Protein AF-A0A7Y5AQF1-F1 (afdb_monomer_lite)

Structure (mmCIF, N/CA/C/O backbone):
data_AF-A0A7Y5AQF1-F1
#
_entry.id   AF-A0A7Y5AQF1-F1
#
loop_
_atom_site.group_PDB
_atom_site.id
_atom_site.type_symbol
_atom_site.label_atom_id
_atom_site.label_alt_id
_atom_site.label_comp_id
_atom_site.label_asym_id
_atom_site.label_entity_id
_atom_site.label_seq_id
_atom_site.pdbx_PDB_ins_code
_atom_site.Cartn_x
_atom_site.Cartn_y
_atom_site.Cartn_z
_atom_site.occupancy
_atom_site.B_iso_or_equiv
_atom_site.auth_seq_id
_atom_site.auth_comp_id
_atom_site.auth_asym_id
_atom_site.auth_atom_id
_atom_site.pdbx_PDB_model_num
ATOM 1 N N . MET A 1 1 ? 26.682 14.629 -55.839 1.00 58.62 1 MET A N 1
ATOM 2 C CA . MET A 1 1 ? 27.594 14.253 -54.728 1.00 58.62 1 MET A CA 1
ATOM 3 C C . MET A 1 1 ? 27.001 14.498 -53.330 1.00 58.62 1 MET A C 1
ATOM 5 O O . MET A 1 1 ? 27.546 13.993 -52.358 1.00 58.62 1 MET A O 1
ATOM 9 N N . THR A 1 2 ? 25.890 15.234 -53.204 1.00 74.75 2 THR A N 1
ATOM 10 C CA . THR A 1 2 ? 25.214 15.544 -51.927 1.00 74.75 2 THR A CA 1
ATOM 11 C C . THR A 1 2 ? 24.285 14.426 -51.439 1.00 74.75 2 THR A C 1
ATOM 13 O O . THR A 1 2 ? 24.293 14.115 -50.255 1.00 74.75 2 THR A O 1
ATOM 16 N N . ALA A 1 3 ? 23.567 13.753 -52.345 1.00 79.81 3 ALA A N 1
ATOM 17 C CA . ALA A 1 3 ? 22.618 12.687 -52.000 1.00 79.81 3 ALA A CA 1
ATOM 18 C C . ALA A 1 3 ? 23.262 11.473 -51.299 1.00 79.81 3 ALA A C 1
ATOM 20 O O . ALA A 1 3 ? 22.724 10.974 -50.321 1.00 79.81 3 ALA A O 1
ATOM 21 N N . ILE A 1 4 ? 24.447 11.041 -51.746 1.00 84.69 4 ILE A N 1
ATOM 22 C CA . ILE A 1 4 ? 25.166 9.898 -51.150 1.00 84.69 4 ILE A CA 1
ATOM 23 C C . ILE A 1 4 ? 25.632 10.222 -49.723 1.00 84.69 4 ILE A C 1
ATOM 25 O O . ILE A 1 4 ? 25.552 9.378 -48.835 1.00 84.69 4 ILE A O 1
ATOM 29 N N . LYS A 1 5 ? 26.082 11.462 -49.484 1.00 84.81 5 LYS A N 1
ATOM 30 C CA . LYS A 1 5 ? 26.469 11.922 -48.142 1.00 84.81 5 LYS A CA 1
ATOM 31 C C . LYS A 1 5 ? 25.267 11.983 -47.200 1.00 84.81 5 LYS A C 1
ATOM 33 O O . LYS A 1 5 ? 25.406 11.623 -46.037 1.00 84.81 5 LYS A O 1
ATOM 38 N N . GLN A 1 6 ? 24.111 12.417 -47.702 1.00 89.69 6 GLN A N 1
ATOM 39 C CA . GLN A 1 6 ? 22.880 12.472 -46.917 1.00 89.69 6 GLN A CA 1
ATOM 40 C C . GLN A 1 6 ? 22.376 11.067 -46.571 1.00 89.69 6 GLN A C 1
ATOM 42 O O . GLN A 1 6 ? 22.189 10.770 -45.401 1.00 89.69 6 GLN A O 1
ATOM 47 N N . TRP A 1 7 ? 22.295 10.173 -47.558 1.00 90.62 7 TRP A N 1
ATOM 48 C CA . TRP A 1 7 ? 21.908 8.776 -47.348 1.00 90.62 7 TRP A CA 1
ATOM 49 C C . TRP A 1 7 ? 22.795 8.064 -46.316 1.00 90.62 7 TRP A C 1
ATOM 51 O O . TRP A 1 7 ? 22.288 7.361 -45.447 1.00 90.62 7 TRP A O 1
ATOM 61 N N . PHE A 1 8 ? 24.114 8.287 -46.360 1.00 92.25 8 PHE A N 1
ATOM 62 C CA . PHE A 1 8 ? 25.031 7.712 -45.375 1.00 92.25 8 PHE A CA 1
ATOM 63 C C . PHE A 1 8 ? 24.813 8.286 -43.970 1.00 92.25 8 PHE A C 1
ATOM 65 O O . PHE A 1 8 ? 24.862 7.553 -42.986 1.00 92.25 8 PHE A O 1
ATOM 72 N N . LYS A 1 9 ? 24.548 9.593 -43.871 1.00 91.81 9 LYS A N 1
ATOM 73 C CA . LYS A 1 9 ? 24.238 10.253 -42.600 1.00 91.81 9 LYS A CA 1
ATOM 74 C C . LYS A 1 9 ? 22.938 9.717 -41.995 1.00 91.81 9 LYS A C 1
ATOM 76 O O . LYS A 1 9 ? 22.899 9.470 -40.797 1.00 91.81 9 LYS A O 1
ATOM 81 N N . ASP A 1 10 ? 21.920 9.495 -42.818 1.00 92.62 10 ASP A N 1
ATOM 82 C CA . ASP A 1 10 ? 20.622 8.984 -42.373 1.00 92.62 10 ASP A CA 1
ATOM 83 C C . ASP A 1 10 ? 20.730 7.523 -41.906 1.00 92.62 10 ASP A C 1
ATOM 85 O O . ASP A 1 10 ? 20.222 7.178 -40.841 1.00 92.62 10 ASP A O 1
ATOM 89 N N . LEU A 1 11 ? 21.478 6.684 -42.633 1.00 93.06 11 LEU A N 1
ATOM 90 C CA . LEU A 1 11 ? 21.794 5.316 -42.201 1.00 93.06 11 LEU A CA 1
ATOM 91 C C . LEU A 1 11 ? 22.566 5.283 -40.881 1.00 93.06 11 LEU A C 1
ATOM 93 O O . LEU A 1 11 ? 22.260 4.479 -40.002 1.00 93.06 11 LEU A O 1
ATOM 97 N N . TRP A 1 12 ? 23.570 6.150 -40.740 1.00 94.56 12 TRP A N 1
ATOM 98 C CA . TRP A 1 12 ? 24.368 6.232 -39.522 1.00 94.56 12 TRP A CA 1
ATOM 99 C C . TRP A 1 12 ? 23.535 6.699 -38.327 1.00 94.56 12 TRP A C 1
ATOM 101 O O . TRP A 1 12 ? 23.634 6.119 -37.250 1.00 94.56 12 TRP A O 1
ATOM 111 N N . ASN A 1 13 ? 22.674 7.698 -38.520 1.00 94.56 13 ASN A N 1
ATOM 112 C CA . ASN A 1 13 ? 21.766 8.172 -37.480 1.00 94.56 13 ASN A CA 1
ATOM 113 C C . ASN A 1 13 ? 20.784 7.077 -37.050 1.00 94.56 13 ASN A C 1
ATOM 115 O O . ASN A 1 13 ? 20.663 6.839 -35.855 1.00 94.56 13 ASN A O 1
ATOM 119 N N . GLY A 1 14 ? 20.173 6.353 -37.995 1.00 92.44 14 GLY A N 1
ATOM 120 C CA . GLY A 1 14 ? 19.278 5.238 -37.668 1.00 92.44 14 GLY A CA 1
ATOM 121 C C . GLY A 1 14 ? 19.980 4.113 -36.898 1.00 92.44 14 GLY A C 1
ATOM 122 O O . GLY A 1 14 ? 19.407 3.528 -35.984 1.00 92.44 14 GLY A O 1
ATOM 123 N N . PHE A 1 15 ? 21.252 3.843 -37.205 1.00 94.44 15 PHE A N 1
ATOM 124 C CA . PHE A 1 15 ? 22.055 2.885 -36.442 1.00 94.44 15 PHE A CA 1
ATOM 125 C C . PHE A 1 15 ? 22.349 3.365 -35.011 1.00 94.44 15 PHE A C 1
ATOM 127 O O . PHE A 1 15 ? 22.264 2.581 -34.065 1.00 94.44 15 PHE A O 1
ATOM 134 N N . VAL A 1 16 ? 22.676 4.649 -34.838 1.00 94.62 16 VAL A N 1
ATOM 135 C CA . VAL A 1 16 ? 22.904 5.248 -33.514 1.00 94.62 16 VAL A CA 1
ATOM 136 C C . VAL A 1 16 ? 21.615 5.273 -32.693 1.00 94.62 16 VAL A C 1
ATOM 138 O O . VAL A 1 16 ? 21.651 4.919 -31.518 1.00 94.62 16 VAL A O 1
ATOM 141 N N . GLU A 1 17 ? 20.484 5.640 -33.295 1.00 96.12 17 GLU A N 1
ATOM 142 C CA . GLU A 1 17 ? 19.168 5.624 -32.643 1.00 96.12 17 GLU A CA 1
ATOM 143 C C . GLU A 1 17 ? 18.809 4.218 -32.162 1.00 96.12 17 GLU A C 1
ATOM 145 O O . GLU A 1 17 ? 18.503 4.041 -30.984 1.00 96.12 17 GLU A O 1
ATOM 150 N N . TRP A 1 18 ? 18.974 3.204 -33.015 1.00 94.50 18 TRP A N 1
ATOM 151 C CA . TRP A 1 18 ? 18.759 1.810 -32.630 1.00 94.50 18 TRP A CA 1
ATOM 152 C C . TRP A 1 18 ? 19.645 1.382 -31.447 1.00 94.50 18 TRP A C 1
ATOM 154 O O . TRP A 1 18 ? 19.164 0.745 -30.510 1.00 94.50 18 TRP A O 1
ATOM 164 N N . LEU A 1 19 ? 20.928 1.766 -31.432 1.00 95.19 19 LEU A N 1
ATOM 165 C CA . LEU A 1 19 ? 21.815 1.476 -30.298 1.00 95.19 19 LEU A CA 1
ATOM 166 C C . LEU A 1 19 ? 21.351 2.156 -29.003 1.00 95.19 19 LEU A C 1
ATOM 168 O O . LEU A 1 19 ? 21.409 1.545 -27.935 1.00 95.19 19 LEU A O 1
ATOM 172 N N . VAL A 1 20 ? 20.892 3.406 -29.083 1.00 95.38 20 VAL A N 1
ATOM 173 C CA . VAL A 1 20 ? 20.368 4.142 -27.925 1.00 95.38 20 VAL A CA 1
ATOM 174 C C . VAL A 1 20 ? 19.101 3.474 -27.391 1.00 95.38 20 VAL A C 1
ATOM 176 O O . VAL A 1 20 ? 18.986 3.276 -26.181 1.00 95.38 20 VAL A O 1
ATOM 179 N N . GLU A 1 21 ? 18.185 3.066 -28.267 1.00 96.00 21 GLU A N 1
ATOM 180 C CA . GLU A 1 21 ? 16.962 2.355 -27.881 1.00 96.00 21 GLU A CA 1
ATOM 181 C C . GLU A 1 21 ? 17.261 1.028 -27.178 1.00 96.00 21 GLU A C 1
ATOM 183 O O . GLU A 1 21 ? 16.654 0.731 -26.149 1.00 96.00 21 GLU A O 1
ATOM 188 N N . VAL A 1 22 ? 18.245 0.261 -27.660 1.00 94.69 22 VAL A N 1
ATOM 189 C CA . VAL A 1 22 ? 18.680 -0.986 -27.009 1.00 94.69 22 VAL A CA 1
ATOM 190 C C . VAL A 1 22 ? 19.205 -0.721 -25.595 1.00 94.69 22 VAL A C 1
ATOM 192 O O . VAL A 1 22 ? 18.863 -1.450 -24.663 1.00 94.69 22 VAL A O 1
ATOM 195 N N . VAL A 1 23 ? 19.999 0.336 -25.400 1.00 94.19 23 VAL A N 1
ATOM 196 C CA . VAL A 1 23 ? 20.507 0.707 -24.068 1.00 94.19 23 VAL A CA 1
ATOM 197 C C . VAL A 1 23 ? 19.368 1.129 -23.140 1.00 94.19 23 VAL A C 1
ATOM 199 O O . VAL A 1 23 ? 19.328 0.692 -21.989 1.00 94.19 23 VAL A O 1
ATOM 202 N N . ILE A 1 24 ? 18.419 1.933 -23.627 1.00 95.69 24 ILE A N 1
ATOM 203 C CA . ILE A 1 24 ? 17.240 2.339 -22.851 1.00 95.69 24 ILE A CA 1
ATOM 204 C C . ILE A 1 24 ? 16.421 1.112 -22.447 1.00 95.69 24 ILE A C 1
ATOM 206 O O . ILE A 1 24 ? 16.022 1.009 -21.290 1.00 95.69 24 ILE A O 1
ATOM 210 N N . LEU A 1 25 ? 16.213 0.160 -23.358 1.00 94.31 25 LEU A N 1
ATOM 211 C CA . LEU A 1 25 ? 15.465 -1.065 -23.082 1.00 94.31 25 LEU A CA 1
ATOM 212 C C . LEU A 1 25 ? 16.121 -1.876 -21.959 1.00 94.31 25 LEU A C 1
ATOM 214 O O . LEU A 1 25 ? 15.431 -2.302 -21.037 1.00 94.31 25 LEU A O 1
ATOM 218 N N . ILE A 1 26 ? 17.449 -2.024 -21.977 1.00 93.31 26 ILE A N 1
ATOM 219 C CA . ILE A 1 26 ? 18.195 -2.723 -20.918 1.00 93.31 26 ILE A CA 1
ATOM 220 C C . ILE A 1 26 ? 18.048 -2.011 -19.567 1.00 93.31 26 ILE A C 1
ATOM 222 O O . ILE A 1 26 ? 17.828 -2.664 -18.546 1.00 93.31 26 ILE A O 1
ATOM 226 N N . LEU A 1 27 ? 18.153 -0.679 -19.541 1.00 92.94 27 LEU A N 1
ATOM 227 C CA . LEU A 1 27 ? 18.001 0.096 -18.307 1.00 92.94 27 LEU A CA 1
ATOM 228 C C . LEU A 1 27 ? 16.574 0.022 -17.751 1.00 92.94 27 LEU A C 1
ATOM 230 O O . LEU A 1 27 ? 16.396 -0.138 -16.543 1.00 92.94 27 LEU A O 1
ATOM 234 N N . THR A 1 28 ? 15.566 0.095 -18.620 1.00 94.00 28 THR A N 1
ATOM 235 C CA . THR A 1 28 ? 14.157 -0.067 -18.240 1.00 94.00 28 THR A CA 1
ATOM 236 C C . THR A 1 28 ? 13.902 -1.467 -17.698 1.00 94.00 28 THR A C 1
ATOM 238 O O . THR A 1 28 ? 13.346 -1.601 -16.616 1.00 94.00 28 THR A O 1
ATOM 241 N N . PHE A 1 29 ? 14.403 -2.505 -18.369 1.00 93.62 29 PHE A N 1
ATOM 242 C CA . PHE A 1 29 ? 14.277 -3.884 -17.906 1.00 93.62 29 PHE A CA 1
ATOM 243 C C . PHE A 1 29 ? 14.899 -4.096 -16.519 1.00 93.62 29 PHE A C 1
ATOM 245 O O . PHE A 1 29 ? 14.307 -4.753 -15.665 1.00 93.62 29 PHE A O 1
ATOM 252 N N . LEU A 1 30 ? 16.067 -3.501 -16.256 1.00 93.19 30 LEU A N 1
ATOM 253 C CA . LEU A 1 30 ? 16.694 -3.571 -14.936 1.00 93.19 30 LEU A CA 1
ATOM 254 C C . LEU A 1 30 ? 15.836 -2.889 -13.859 1.00 93.19 30 LEU A C 1
ATOM 256 O O . LEU A 1 30 ? 15.692 -3.425 -12.760 1.00 93.19 30 LEU A O 1
ATOM 260 N N . LYS A 1 31 ? 15.255 -1.725 -14.170 1.00 93.44 31 LYS A N 1
ATOM 261 C CA . LYS A 1 31 ? 14.328 -1.027 -13.270 1.00 93.44 31 LYS A CA 1
ATOM 262 C C . LYS A 1 31 ? 13.087 -1.876 -12.989 1.00 93.44 31 LYS A C 1
ATOM 264 O O . LYS A 1 31 ? 12.691 -1.987 -11.830 1.00 93.44 31 LYS A O 1
ATOM 269 N N . ASP A 1 32 ? 12.514 -2.481 -14.022 1.00 94.00 32 ASP A N 1
ATOM 270 C CA . ASP A 1 32 ? 11.310 -3.299 -13.908 1.00 94.00 32 ASP A CA 1
ATOM 271 C C . ASP A 1 32 ? 11.570 -4.545 -13.053 1.00 94.00 32 ASP A C 1
ATOM 273 O O . ASP A 1 32 ? 10.783 -4.826 -12.157 1.00 94.00 32 ASP A O 1
ATOM 277 N N . ILE A 1 33 ? 12.717 -5.221 -13.211 1.00 94.06 33 ILE A N 1
ATOM 278 C CA . ILE A 1 33 ? 13.099 -6.353 -12.345 1.00 94.06 33 ILE A CA 1
ATOM 279 C C . ILE A 1 33 ? 13.115 -5.950 -10.869 1.00 94.06 33 ILE A C 1
ATOM 281 O O . ILE A 1 33 ? 12.594 -6.677 -10.024 1.00 94.06 33 ILE A O 1
ATOM 285 N N . VAL A 1 34 ? 13.737 -4.814 -10.543 1.00 91.94 34 VAL A N 1
ATOM 286 C CA . VAL A 1 34 ? 13.831 -4.348 -9.152 1.00 91.94 34 VAL A CA 1
ATOM 287 C C . VAL A 1 34 ? 12.443 -4.038 -8.596 1.00 91.94 34 VAL A C 1
ATOM 289 O O . VAL A 1 34 ? 12.151 -4.387 -7.453 1.00 91.94 34 VAL A O 1
ATOM 292 N N . LEU A 1 35 ? 11.586 -3.417 -9.405 1.00 94.69 35 LEU A N 1
ATOM 293 C CA . LEU A 1 35 ? 10.218 -3.090 -9.023 1.00 94.69 35 LEU A CA 1
ATOM 294 C C . LEU A 1 35 ? 9.387 -4.359 -8.792 1.00 94.69 35 LEU A C 1
ATOM 296 O O . LEU A 1 35 ? 8.814 -4.510 -7.718 1.00 94.69 35 LEU A O 1
ATOM 300 N N . THR A 1 36 ? 9.408 -5.312 -9.725 1.00 92.81 36 THR A N 1
ATOM 301 C CA . THR A 1 36 ? 8.696 -6.592 -9.592 1.00 92.81 36 THR A CA 1
ATOM 302 C C . THR A 1 36 ? 9.190 -7.404 -8.394 1.00 92.81 36 THR A C 1
ATOM 304 O O . THR A 1 36 ? 8.393 -8.032 -7.701 1.00 92.81 36 THR A O 1
ATOM 307 N N . LEU A 1 37 ? 10.494 -7.387 -8.101 1.00 92.56 37 LEU A N 1
ATOM 308 C CA . LEU A 1 37 ? 11.038 -8.059 -6.918 1.00 92.56 37 LEU A CA 1
ATOM 309 C C . LEU A 1 37 ? 10.496 -7.443 -5.620 1.00 92.56 37 LEU A C 1
ATOM 311 O O . LEU A 1 37 ? 10.204 -8.163 -4.665 1.00 92.56 37 LEU A O 1
ATOM 315 N N . PHE A 1 38 ? 10.371 -6.116 -5.580 1.00 91.19 38 PHE A N 1
ATOM 316 C CA . PHE A 1 38 ? 9.838 -5.407 -4.423 1.00 91.19 38 PHE A CA 1
ATOM 317 C C . PHE A 1 38 ? 8.337 -5.655 -4.242 1.00 91.19 38 PHE A C 1
ATOM 319 O O . PHE A 1 38 ? 7.900 -5.904 -3.120 1.00 91.19 38 PHE A O 1
ATOM 326 N N . GLU A 1 39 ? 7.569 -5.656 -5.333 1.00 93.38 39 GLU A N 1
ATOM 327 C CA . GLU A 1 39 ? 6.151 -6.035 -5.326 1.00 93.38 39 GLU A CA 1
ATOM 328 C C . GLU A 1 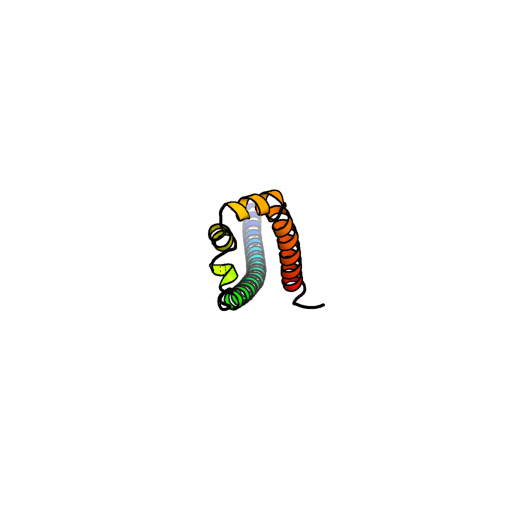39 ? 5.963 -7.454 -4.783 1.00 93.38 39 GLU A C 1
ATOM 330 O O . GLU A 1 39 ? 5.229 -7.646 -3.820 1.00 93.38 39 GLU A O 1
ATOM 335 N N . LEU A 1 40 ? 6.721 -8.428 -5.295 1.00 92.19 40 LEU A N 1
ATOM 336 C CA . LEU A 1 40 ? 6.641 -9.819 -4.844 1.00 92.19 40 LEU A CA 1
ATOM 337 C C . LEU A 1 40 ? 6.974 -9.982 -3.351 1.00 92.19 40 LEU A C 1
ATOM 339 O O . LEU A 1 40 ? 6.366 -10.799 -2.658 1.00 92.19 40 LEU A O 1
ATOM 343 N N . LEU A 1 41 ? 7.932 -9.206 -2.836 1.00 90.88 41 LEU A N 1
ATOM 344 C CA . LEU A 1 41 ? 8.245 -9.190 -1.407 1.00 90.88 41 LEU A CA 1
ATOM 345 C C . LEU A 1 41 ? 7.051 -8.671 -0.598 1.00 90.88 41 LEU A C 1
ATOM 347 O O . LEU A 1 41 ? 6.653 -9.313 0.376 1.00 90.88 41 LEU A O 1
ATOM 351 N N . LEU A 1 42 ? 6.484 -7.527 -0.988 1.00 88.88 42 LEU A N 1
ATOM 352 C CA . LEU A 1 42 ? 5.346 -6.928 -0.292 1.00 88.88 42 LEU A CA 1
ATOM 353 C C . LEU A 1 42 ? 4.109 -7.826 -0.332 1.00 88.88 42 LEU A C 1
ATOM 355 O O . LEU A 1 42 ? 3.467 -8.000 0.702 1.00 88.88 42 LEU A O 1
ATOM 359 N N . ASP A 1 43 ? 3.831 -8.450 -1.473 1.00 91.38 43 ASP A N 1
ATOM 360 C CA . ASP A 1 43 ? 2.741 -9.413 -1.625 1.00 91.38 43 ASP A CA 1
ATOM 361 C C . ASP A 1 43 ? 2.955 -10.636 -0.728 1.00 91.38 43 ASP A C 1
ATOM 363 O O . ASP A 1 43 ? 2.030 -11.088 -0.055 1.00 91.38 43 ASP A O 1
ATOM 367 N N . GLY A 1 44 ? 4.191 -11.137 -0.632 1.00 85.06 44 GLY A N 1
ATOM 368 C CA . GLY A 1 44 ? 4.540 -12.213 0.295 1.00 85.06 44 GLY A CA 1
ATOM 369 C C . GLY A 1 44 ? 4.302 -11.830 1.758 1.00 85.06 44 GLY A C 1
ATOM 370 O O . GLY A 1 44 ? 3.777 -12.626 2.536 1.00 85.06 44 GLY A O 1
ATOM 371 N N . VAL A 1 45 ? 4.637 -10.598 2.143 1.00 82.44 45 VAL A N 1
ATOM 372 C CA . VAL A 1 45 ? 4.365 -10.076 3.490 1.00 82.44 45 VAL A CA 1
ATOM 373 C C . VAL A 1 45 ? 2.860 -9.929 3.732 1.00 82.44 45 VAL A C 1
ATOM 375 O O . VAL A 1 45 ? 2.383 -10.325 4.795 1.00 82.44 45 VAL A O 1
ATOM 378 N N . ALA A 1 46 ? 2.103 -9.411 2.763 1.00 81.44 46 ALA A N 1
ATOM 379 C CA . ALA A 1 46 ? 0.649 -9.291 2.851 1.00 81.44 46 ALA A CA 1
ATOM 380 C C . ALA A 1 46 ? -0.017 -10.664 3.020 1.00 81.44 46 ALA A C 1
ATOM 382 O O . ALA A 1 46 ? -0.808 -10.850 3.943 1.00 81.44 46 ALA A O 1
ATOM 383 N N . TYR A 1 47 ? 0.396 -11.653 2.225 1.00 85.12 47 TYR A N 1
ATOM 384 C CA . TYR A 1 47 ? -0.081 -13.030 2.328 1.00 85.12 47 TYR A CA 1
ATOM 385 C C . TYR A 1 47 ? 0.165 -13.629 3.721 1.00 85.12 47 TYR A C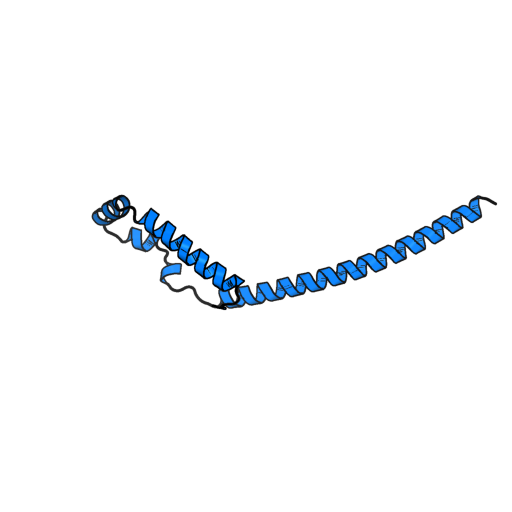 1
ATOM 387 O O . TYR A 1 47 ? -0.717 -14.258 4.305 1.00 85.12 47 TYR A O 1
ATOM 395 N N . MET A 1 48 ? 1.339 -13.384 4.312 1.00 77.62 48 MET A N 1
ATOM 396 C CA . MET A 1 48 ? 1.633 -13.826 5.681 1.00 77.62 48 MET A CA 1
ATOM 397 C C . MET A 1 48 ? 0.704 -13.192 6.725 1.00 77.62 48 MET A C 1
ATOM 399 O O . MET A 1 48 ? 0.377 -13.844 7.716 1.00 77.62 48 MET A O 1
ATOM 403 N N . PHE A 1 49 ? 0.268 -11.946 6.522 1.00 75.75 49 PHE A N 1
ATOM 404 C CA . PHE A 1 49 ? -0.708 -11.298 7.398 1.00 75.75 49 PHE A CA 1
ATOM 405 C C . PHE A 1 49 ? -2.134 -11.813 7.181 1.00 75.75 49 PHE A C 1
ATOM 407 O O . PHE A 1 49 ? -2.867 -11.945 8.156 1.00 75.75 49 PHE A O 1
ATOM 414 N N . GLU A 1 50 ? -2.520 -12.154 5.952 1.00 77.81 50 GLU A N 1
ATOM 415 C CA . GLU A 1 50 ? -3.836 -12.738 5.648 1.00 77.81 50 GLU A CA 1
ATOM 416 C C . GLU A 1 50 ? -4.030 -14.126 6.273 1.00 77.81 50 GLU A C 1
ATOM 418 O O . GLU A 1 50 ? -5.146 -14.492 6.640 1.00 77.81 50 GLU A O 1
ATOM 423 N N . LEU A 1 51 ? -2.946 -14.884 6.464 1.00 76.12 51 LEU A N 1
ATOM 424 C CA . LEU A 1 51 ? -2.981 -16.163 7.181 1.00 76.12 51 LEU A CA 1
ATOM 425 C C . LEU A 1 51 ? -3.283 -16.010 8.681 1.00 76.12 51 LEU A C 1
ATOM 427 O O . LEU A 1 51 ? -3.675 -16.982 9.331 1.00 76.12 51 LEU A O 1
ATOM 431 N N . ILE A 1 52 ? -3.108 -14.816 9.252 1.00 76.56 52 ILE A N 1
ATOM 432 C CA . ILE A 1 52 ? -3.468 -14.544 10.642 1.00 76.56 52 ILE A CA 1
ATOM 433 C C . ILE A 1 52 ? -4.965 -14.241 10.675 1.00 76.56 52 ILE A C 1
ATOM 435 O O . ILE A 1 52 ? -5.398 -13.135 10.359 1.00 76.56 52 ILE A O 1
ATOM 439 N N . SER A 1 53 ? -5.767 -15.220 11.099 1.00 70.75 53 SER A N 1
ATOM 440 C CA . SER A 1 53 ? -7.195 -15.007 11.335 1.00 70.75 53 SER A CA 1
ATOM 441 C C . SER A 1 53 ? -7.385 -13.831 12.302 1.00 70.75 53 SER A C 1
ATOM 443 O O . SER A 1 53 ? -6.845 -13.885 13.417 1.00 70.75 53 SER A O 1
ATOM 445 N N . PRO A 1 54 ? -8.129 -12.775 11.927 1.00 68.50 54 PRO A N 1
ATOM 446 C CA . PRO A 1 54 ? -8.390 -11.687 12.847 1.00 68.50 54 PRO A CA 1
ATOM 447 C C . PRO A 1 54 ? -9.152 -12.239 14.062 1.00 68.50 54 PRO A C 1
ATOM 449 O O . PRO A 1 54 ? -10.033 -13.087 13.906 1.00 68.50 54 PRO A O 1
ATOM 452 N N . PRO A 1 55 ? -8.823 -11.795 15.284 1.00 67.31 55 PRO A N 1
ATOM 453 C CA . PRO A 1 55 ? -9.534 -12.222 16.482 1.00 67.31 55 PRO A CA 1
ATOM 454 C C . PRO A 1 55 ? -11.035 -11.907 16.378 1.00 67.31 55 PRO A C 1
ATOM 456 O O . PRO A 1 55 ? -11.413 -10.880 15.812 1.00 67.31 55 PRO A O 1
ATOM 459 N N . GLU A 1 56 ? -11.889 -12.760 16.959 1.00 66.81 56 GLU A N 1
ATOM 460 C CA . GLU A 1 56 ? -13.357 -12.697 16.805 1.00 66.81 56 GLU A CA 1
ATOM 461 C C . GLU A 1 56 ? -13.960 -11.311 17.089 1.00 66.81 56 GLU A C 1
ATOM 463 O O . GLU A 1 56 ? -14.913 -10.904 16.431 1.00 66.81 56 GLU A O 1
ATOM 468 N N . PHE A 1 57 ? -13.376 -10.526 18.001 1.00 66.38 57 PHE A N 1
ATOM 469 C CA . PHE A 1 57 ? -13.853 -9.170 18.296 1.00 66.38 57 PHE A CA 1
ATOM 470 C C . PHE A 1 57 ? -13.707 -8.185 17.118 1.00 66.38 57 PHE A C 1
ATOM 472 O O . PHE A 1 57 ? -14.481 -7.233 17.022 1.00 66.38 57 PHE A O 1
ATOM 479 N N . LEU A 1 58 ? -12.735 -8.394 16.219 1.00 64.69 58 LEU A N 1
ATOM 480 C CA . LEU A 1 58 ? -12.613 -7.637 14.968 1.00 64.69 58 LEU A CA 1
ATOM 481 C C . LEU A 1 58 ? -13.590 -8.150 13.908 1.00 64.69 58 LEU A C 1
ATOM 483 O O . LEU A 1 58 ? -14.098 -7.348 13.131 1.00 64.69 58 LEU A O 1
ATOM 487 N N . ALA A 1 59 ? -13.872 -9.457 13.897 1.00 66.12 59 ALA A N 1
ATOM 488 C CA . ALA A 1 59 ? -14.777 -10.079 12.932 1.00 66.12 59 ALA A CA 1
ATOM 489 C C . ALA A 1 59 ? -16.245 -9.674 13.156 1.00 66.12 59 ALA A C 1
ATOM 491 O O . ALA A 1 59 ? -16.960 -9.384 12.201 1.00 66.12 59 ALA A O 1
ATOM 492 N N . THR A 1 60 ? -16.691 -9.600 14.413 1.00 69.81 60 THR A N 1
ATOM 493 C CA . THR A 1 60 ? -18.072 -9.216 14.759 1.00 69.81 60 THR A CA 1
ATOM 494 C C . THR A 1 60 ? -18.265 -7.691 14.773 1.00 69.81 60 THR A C 1
ATOM 496 O O . THR A 1 60 ? -19.390 -7.200 14.667 1.00 69.81 60 THR A O 1
ATOM 499 N N . GLY A 1 61 ? -17.172 -6.927 14.880 1.00 70.69 61 GLY A N 1
ATOM 500 C CA . GLY A 1 61 ? -17.161 -5.465 14.886 1.00 70.69 61 GLY A CA 1
ATOM 501 C C . GLY A 1 61 ? -17.794 -4.838 16.136 1.00 70.69 61 GLY A C 1
ATOM 502 O O . GLY A 1 61 ? -18.729 -5.366 16.731 1.00 70.69 61 GLY A O 1
ATOM 503 N N . LEU A 1 62 ? -17.326 -3.648 16.524 1.00 71.69 62 LEU A N 1
ATOM 504 C CA . LEU A 1 62 ? -17.879 -2.916 17.676 1.00 71.69 62 LEU A CA 1
ATOM 505 C C . LEU A 1 62 ? -19.383 -2.618 17.525 1.00 71.69 62 LEU A C 1
ATOM 507 O O . LEU A 1 62 ? -20.103 -2.578 18.518 1.00 71.69 62 LEU A O 1
ATOM 511 N N . GLY A 1 63 ? -19.877 -2.458 16.293 1.00 74.38 63 GLY A N 1
ATOM 512 C CA . GLY A 1 63 ? -21.286 -2.163 16.015 1.00 74.38 63 GLY A CA 1
ATOM 513 C C . GLY A 1 63 ? -22.263 -3.242 16.497 1.00 74.38 63 GLY A C 1
ATOM 514 O O . GLY A 1 63 ? -23.336 -2.906 16.998 1.00 74.38 63 GLY A O 1
ATOM 515 N N . SER A 1 64 ? -21.892 -4.524 16.420 1.00 75.81 64 SER A N 1
ATOM 516 C CA . SER A 1 64 ? -22.731 -5.622 16.925 1.00 75.81 64 SER A CA 1
ATOM 517 C C . SER A 1 64 ? -22.811 -5.627 18.454 1.00 75.81 64 SER A C 1
ATOM 519 O O . SER A 1 64 ? -23.877 -5.875 19.013 1.00 75.81 64 SER A O 1
ATOM 521 N N . LEU A 1 65 ? -21.715 -5.263 19.128 1.00 77.31 65 LEU A N 1
ATOM 522 C CA . LEU A 1 65 ? -21.663 -5.116 20.581 1.00 77.31 65 LEU A CA 1
ATOM 523 C C . LEU A 1 65 ? -22.530 -3.942 21.048 1.00 77.31 65 LEU A C 1
ATOM 525 O O . LEU A 1 65 ? -23.272 -4.090 22.014 1.00 77.31 65 LEU A O 1
ATOM 529 N N . PHE A 1 66 ? -22.503 -2.807 20.338 1.00 78.12 66 PHE A N 1
ATOM 530 C CA . PHE A 1 66 ? -23.387 -1.673 20.633 1.00 78.12 66 PHE A CA 1
ATOM 531 C C . PHE A 1 66 ? -24.861 -1.976 20.349 1.00 78.12 66 PHE A C 1
ATOM 533 O O . PHE A 1 66 ? -25.725 -1.492 21.072 1.00 78.12 66 PHE A O 1
ATOM 540 N N . SER A 1 67 ? -25.147 -2.811 19.349 1.00 79.62 67 SER A N 1
ATOM 541 C CA . SER A 1 67 ? -26.514 -3.245 19.022 1.00 79.62 67 SER A CA 1
ATOM 542 C C . SER A 1 67 ? -27.089 -4.237 20.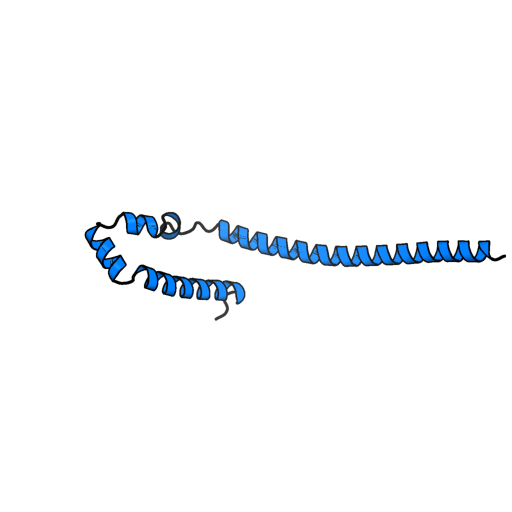040 1.00 79.62 67 SER A C 1
ATOM 544 O O . SER A 1 67 ? -28.302 -4.376 20.143 1.00 79.62 67 SER A O 1
ATOM 546 N N . ALA A 1 68 ? -26.232 -4.930 20.795 1.00 83.56 68 ALA A N 1
ATOM 547 C CA . ALA A 1 68 ? -26.638 -5.831 21.872 1.00 83.56 68 ALA A CA 1
ATOM 548 C C . ALA A 1 68 ? -26.891 -5.104 23.209 1.00 83.56 68 ALA A C 1
ATOM 550 O O . ALA A 1 68 ? -27.326 -5.734 24.176 1.00 83.56 68 ALA A O 1
ATOM 551 N N . LEU A 1 69 ? -26.605 -3.799 23.293 1.00 84.00 69 LEU A N 1
ATOM 552 C CA . LEU A 1 69 ? -26.842 -3.017 24.502 1.00 84.00 69 LEU A CA 1
ATOM 553 C C . LEU A 1 69 ? -28.318 -2.603 24.615 1.00 84.00 69 LEU A C 1
ATOM 555 O O . LEU A 1 69 ? -28.916 -2.191 23.624 1.00 84.00 69 LEU A O 1
ATOM 559 N N . PRO A 1 70 ? -28.900 -2.633 25.828 1.00 86.56 70 PRO A N 1
ATOM 560 C CA . PRO A 1 70 ? -30.215 -2.057 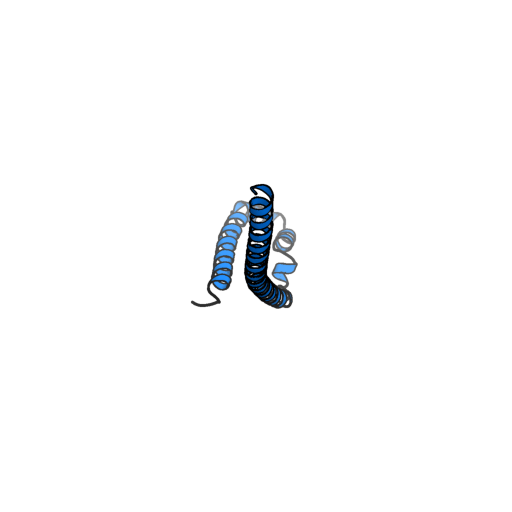26.088 1.00 86.56 70 PRO A CA 1
ATOM 561 C C . PRO A 1 70 ? -30.284 -0.567 25.716 1.00 86.56 70 PRO A C 1
ATOM 563 O O . PRO A 1 70 ? -29.353 0.187 26.015 1.00 86.56 70 PRO A O 1
ATOM 566 N N . ASP A 1 71 ? -31.420 -0.123 25.167 1.00 83.00 71 ASP A N 1
ATOM 567 C CA . ASP A 1 71 ? -31.639 1.258 24.693 1.00 83.00 71 ASP A CA 1
ATOM 568 C C . ASP A 1 71 ? -31.373 2.338 25.756 1.00 83.00 71 ASP A C 1
ATOM 570 O O . ASP A 1 71 ? -30.939 3.450 25.456 1.00 83.00 71 ASP A O 1
ATOM 574 N N . SER A 1 72 ? -31.600 2.017 27.031 1.00 83.31 72 SER A N 1
ATOM 575 C CA . SER A 1 72 ? -31.317 2.937 28.134 1.00 83.31 72 SER A CA 1
ATOM 576 C C . SER A 1 72 ? -29.819 3.196 28.306 1.00 83.31 72 SER A C 1
ATOM 578 O O . SER A 1 72 ? -29.423 4.321 28.598 1.00 83.31 72 SER A O 1
ATOM 580 N N . LEU A 1 73 ? -28.973 2.185 28.103 1.00 82.06 73 LEU A N 1
ATOM 581 C CA . LEU A 1 73 ? -27.520 2.308 28.205 1.00 82.06 73 LEU A CA 1
ATOM 582 C C . LEU A 1 73 ? -26.920 2.961 26.960 1.00 82.06 73 LEU A C 1
ATOM 584 O O . LEU A 1 73 ? -26.000 3.766 27.094 1.00 82.06 73 LEU A O 1
ATOM 588 N N . SER A 1 74 ? -27.449 2.669 25.769 1.00 80.62 74 SER A N 1
ATOM 589 C CA . SER A 1 74 ? -26.967 3.281 24.525 1.00 80.62 74 SER A CA 1
ATOM 590 C C . SER A 1 74 ? -27.143 4.805 24.534 1.00 80.62 74 SER A C 1
ATOM 592 O O . SER A 1 74 ? -26.213 5.525 24.169 1.00 80.62 74 SER A O 1
ATOM 594 N N . TYR A 1 75 ? -28.265 5.307 25.066 1.00 83.25 75 TYR A N 1
ATOM 595 C CA . TYR A 1 75 ? -28.509 6.742 25.237 1.00 83.25 75 TYR A CA 1
ATOM 596 C C . TYR A 1 75 ? -27.463 7.418 26.139 1.00 83.25 75 TYR A C 1
ATOM 598 O O . TYR A 1 75 ? -26.887 8.443 25.770 1.00 83.25 75 TYR A O 1
ATOM 606 N N . PHE A 1 76 ? -27.160 6.831 27.303 1.00 87.38 76 PHE A N 1
ATOM 607 C CA . PHE A 1 76 ? -26.145 7.388 28.204 1.00 87.38 76 PHE A CA 1
ATOM 608 C C . PHE A 1 76 ? -24.731 7.316 27.617 1.00 87.38 76 PHE A C 1
ATOM 610 O O . PHE A 1 76 ? -23.952 8.245 27.817 1.00 87.38 76 PHE A O 1
ATOM 617 N N . LEU A 1 77 ? -24.407 6.261 26.865 1.00 83.19 77 LEU A N 1
ATOM 618 C CA . LEU A 1 77 ? -23.101 6.096 26.217 1.00 83.19 77 LEU A CA 1
ATOM 619 C C . LEU A 1 77 ? -22.881 7.095 25.074 1.00 83.19 77 LEU A C 1
ATOM 621 O O . LEU A 1 77 ? -21.772 7.611 24.909 1.00 83.19 77 LEU A O 1
ATOM 625 N N . MET A 1 78 ? -23.936 7.411 24.319 1.00 81.38 78 MET A N 1
ATOM 626 C CA . MET A 1 78 ? -23.902 8.499 23.342 1.00 81.38 78 MET A CA 1
ATOM 627 C C . MET A 1 78 ? -23.688 9.848 24.030 1.00 81.38 78 MET A C 1
ATOM 629 O O . MET A 1 78 ? -22.829 10.619 23.614 1.00 81.38 78 MET A O 1
ATOM 633 N N . GLN A 1 79 ? -24.403 10.115 25.126 1.00 85.50 79 GLN A N 1
ATOM 634 C CA . GLN A 1 79 ? -24.276 11.385 25.842 1.00 85.50 79 GLN A CA 1
ATOM 635 C C . GLN A 1 79 ? -22.924 11.543 26.559 1.00 85.50 79 GLN A C 1
ATOM 637 O O . GLN A 1 79 ? -22.450 12.664 26.732 1.00 85.50 79 GLN A O 1
ATOM 642 N N . SER A 1 80 ? -22.281 10.442 26.963 1.00 87.62 80 SER A N 1
ATOM 643 C CA . SER A 1 80 ? -20.956 10.467 27.592 1.00 87.62 80 SER A CA 1
ATOM 644 C C . SER A 1 80 ? -19.804 10.730 26.615 1.00 87.62 80 SER A C 1
ATOM 646 O O . SER A 1 80 ? -18.660 10.820 27.053 1.00 87.62 80 SER A O 1
ATOM 648 N N . GLY A 1 81 ? -20.076 10.821 25.309 1.00 86.44 81 GLY A N 1
ATOM 649 C CA . GLY A 1 81 ? -19.050 11.045 24.287 1.00 86.44 81 GLY A CA 1
ATOM 650 C C . GLY A 1 81 ? -18.154 9.825 24.047 1.00 86.44 81 GLY A C 1
ATOM 651 O O . GLY A 1 81 ? -16.957 9.947 23.775 1.00 86.44 81 GLY A O 1
ATOM 652 N N . LEU A 1 82 ? -18.704 8.619 24.224 1.00 86.62 82 LEU A N 1
ATOM 653 C CA . LEU A 1 82 ? -17.932 7.382 24.103 1.00 86.62 82 LEU A CA 1
ATOM 654 C C . LEU A 1 82 ? -17.426 7.169 22.668 1.00 86.62 82 LEU A C 1
ATOM 656 O O . LEU A 1 82 ? -16.315 6.675 22.479 1.00 86.62 82 LEU A O 1
ATOM 660 N N . ALA A 1 83 ? -18.215 7.561 21.665 1.00 82.12 83 ALA A N 1
ATOM 661 C CA . ALA A 1 83 ? 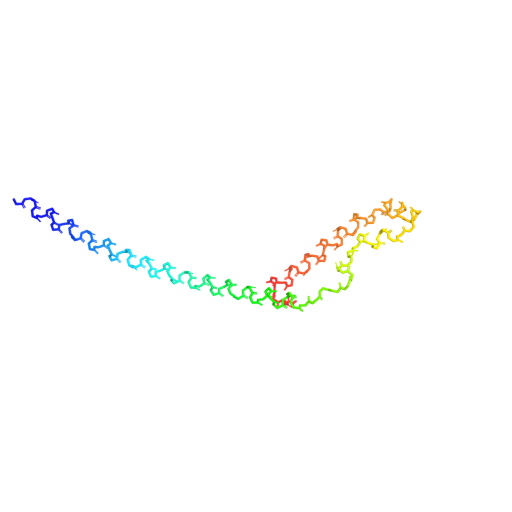-17.835 7.457 20.259 1.00 82.12 83 ALA A CA 1
ATOM 662 C C . ALA A 1 83 ? -16.605 8.324 19.950 1.00 82.12 83 ALA A C 1
ATOM 664 O O . ALA A 1 83 ? -15.633 7.853 19.355 1.00 82.12 83 ALA A O 1
ATOM 665 N N . GLU A 1 84 ? -16.606 9.566 20.427 1.00 86.75 84 GLU A N 1
ATOM 666 C CA . GLU A 1 84 ? -15.503 10.510 20.307 1.00 86.75 84 GLU A CA 1
ATOM 667 C C . GLU A 1 84 ? -14.260 9.981 21.037 1.00 86.75 84 GLU A C 1
ATOM 669 O O . GLU A 1 84 ? -13.175 9.937 20.454 1.00 86.75 84 GLU A O 1
ATOM 674 N N . GLY A 1 85 ? -14.411 9.482 22.268 1.00 86.81 85 GLY A N 1
ATOM 675 C CA . GLY A 1 85 ? -13.316 8.871 23.028 1.00 86.81 85 GLY A CA 1
ATOM 676 C C . GLY A 1 85 ? -12.695 7.651 22.333 1.00 86.81 85 GLY A C 1
ATOM 677 O O . GLY A 1 85 ? -11.470 7.553 22.223 1.00 86.81 85 GLY A O 1
ATOM 678 N N . LEU A 1 86 ? -13.525 6.747 21.803 1.00 86.44 86 LEU A N 1
ATOM 679 C CA . LEU A 1 86 ? -13.074 5.577 21.042 1.00 86.44 86 LEU A CA 1
ATOM 680 C C . LEU A 1 86 ? -12.388 5.967 19.734 1.00 86.44 86 LEU A C 1
ATOM 682 O O . LEU A 1 86 ? -11.414 5.321 19.357 1.00 86.44 86 LEU A O 1
ATOM 686 N N . SER A 1 87 ? -12.844 7.025 19.061 1.00 85.00 87 SER A N 1
ATOM 687 C CA . SER A 1 87 ? -12.211 7.506 17.830 1.00 85.00 87 SER A CA 1
ATOM 688 C C . SER A 1 87 ? -10.786 8.015 18.075 1.00 85.00 87 SER A C 1
ATOM 690 O O . SER A 1 87 ? -9.863 7.656 17.341 1.00 85.00 87 SER A O 1
ATOM 692 N N . ILE A 1 88 ? -10.578 8.769 19.159 1.00 91.31 88 ILE A N 1
ATOM 693 C CA . ILE A 1 88 ? -9.264 9.296 19.544 1.00 91.31 88 ILE A CA 1
ATOM 694 C C . ILE A 1 88 ? -8.347 8.148 19.979 1.00 91.31 88 ILE A C 1
ATOM 696 O O . ILE A 1 88 ? -7.190 8.073 19.558 1.00 91.31 88 ILE A O 1
ATOM 700 N N . TYR A 1 89 ? -8.867 7.217 20.782 1.00 90.56 89 TYR A N 1
ATOM 701 C CA . TYR A 1 89 ? -8.124 6.029 21.193 1.00 90.56 89 TYR A CA 1
ATOM 702 C C . TYR A 1 89 ? -7.731 5.158 19.991 1.00 90.56 89 TYR A C 1
ATOM 704 O O . TYR A 1 89 ? -6.569 4.771 19.856 1.00 90.56 89 TYR A O 1
ATOM 712 N N . GLY A 1 90 ? -8.676 4.904 19.082 1.00 85.69 90 GLY A N 1
ATOM 713 C CA . GLY A 1 90 ? -8.463 4.152 17.850 1.00 85.69 90 GLY A CA 1
ATOM 714 C C . GLY A 1 90 ? -7.392 4.788 16.971 1.00 85.69 90 GLY A C 1
ATOM 715 O O . GLY A 1 90 ? -6.474 4.096 16.540 1.00 85.69 90 GLY A O 1
ATOM 716 N N . ALA A 1 91 ? -7.425 6.109 16.785 1.00 86.69 91 ALA A N 1
ATOM 717 C CA . ALA A 1 91 ? -6.382 6.832 16.060 1.00 86.69 91 ALA A CA 1
ATOM 718 C C . ALA A 1 91 ? -4.990 6.636 16.693 1.00 86.69 91 ALA A C 1
ATOM 720 O O . ALA A 1 91 ? -4.014 6.391 15.981 1.00 86.69 91 ALA A O 1
ATOM 721 N N . GLY A 1 92 ? -4.895 6.666 18.026 1.00 88.88 92 GLY A N 1
ATOM 722 C CA . GLY A 1 92 ? -3.648 6.410 18.753 1.00 88.88 92 GLY A CA 1
ATOM 723 C C . GLY A 1 92 ? -3.124 4.978 18.588 1.00 88.88 92 GLY A C 1
ATOM 724 O O . GLY A 1 92 ? -1.925 4.773 18.372 1.00 88.88 92 GLY A O 1
ATOM 725 N N . VAL A 1 93 ? -4.007 3.977 18.642 1.00 87.12 93 VAL A N 1
ATOM 726 C CA . VAL A 1 93 ? -3.641 2.571 18.407 1.00 87.12 93 VAL A CA 1
ATOM 727 C C . VAL A 1 93 ? -3.203 2.358 16.958 1.00 87.12 93 VAL A C 1
ATOM 729 O O . VAL A 1 93 ? -2.155 1.753 16.730 1.00 87.12 93 VAL A O 1
ATOM 732 N N . THR A 1 94 ? -3.930 2.911 15.986 1.00 82.38 94 THR A N 1
ATOM 733 C CA . THR A 1 94 ? -3.578 2.841 14.561 1.00 82.38 94 THR A CA 1
ATOM 734 C C . THR A 1 94 ? -2.221 3.480 14.298 1.00 82.38 94 THR A C 1
ATOM 736 O O . THR A 1 94 ? -1.374 2.864 13.657 1.00 82.38 94 THR A O 1
ATOM 739 N N . PHE A 1 95 ? -1.947 4.658 14.866 1.00 86.81 95 PHE A N 1
ATOM 740 C CA . PHE A 1 95 ? -0.631 5.289 14.769 1.00 86.81 95 PHE A CA 1
ATOM 741 C C . PHE A 1 95 ? 0.480 4.399 15.346 1.00 86.81 95 PHE A C 1
ATOM 743 O O . PHE A 1 95 ? 1.534 4.228 14.729 1.00 86.81 95 PHE A O 1
ATOM 750 N N . ARG A 1 96 ? 0.243 3.777 16.509 1.00 84.69 96 ARG A N 1
ATOM 751 C CA . ARG A 1 96 ? 1.198 2.849 17.131 1.00 84.69 96 ARG A CA 1
ATOM 752 C C . ARG A 1 96 ? 1.472 1.627 16.250 1.00 84.69 96 ARG A C 1
ATOM 754 O O . ARG A 1 96 ? 2.622 1.200 16.166 1.00 84.69 96 ARG A O 1
ATOM 761 N N . LEU A 1 97 ? 0.445 1.056 15.622 1.00 82.81 97 LEU A N 1
ATOM 762 C CA . LEU A 1 97 ? 0.579 -0.101 14.732 1.00 82.81 97 LEU A CA 1
ATOM 763 C C . LEU A 1 97 ? 1.293 0.266 13.429 1.00 82.81 97 LEU A C 1
ATOM 765 O O . LEU A 1 97 ? 2.249 -0.412 13.060 1.00 82.81 97 LEU A O 1
ATOM 769 N N . LEU A 1 98 ? 0.904 1.374 12.793 1.00 82.00 98 LEU A N 1
ATOM 770 C CA . LEU A 1 98 ? 1.572 1.893 11.598 1.00 82.00 98 LEU A CA 1
ATOM 771 C C . LEU A 1 98 ? 3.056 2.133 11.866 1.00 82.00 98 LEU A C 1
ATOM 773 O O . LEU A 1 98 ? 3.903 1.695 11.094 1.00 82.00 98 LEU A O 1
ATOM 777 N N . ARG A 1 99 ? 3.402 2.747 13.000 1.00 80.31 99 ARG A N 1
ATOM 778 C CA . ARG A 1 99 ? 4.807 2.957 13.355 1.00 80.31 99 ARG A CA 1
ATOM 779 C C . ARG A 1 99 ? 5.571 1.641 13.487 1.00 80.31 99 ARG A C 1
ATOM 781 O O . ARG A 1 99 ? 6.663 1.555 12.949 1.00 80.31 99 ARG A O 1
ATOM 788 N N . LYS A 1 100 ? 5.002 0.615 14.133 1.00 77.44 100 LYS A N 1
ATOM 789 C CA . LYS A 1 100 ? 5.641 -0.711 14.231 1.00 77.44 100 LYS A CA 1
ATOM 790 C C . LYS A 1 100 ? 5.890 -1.353 12.863 1.00 77.44 100 LYS A C 1
ATOM 792 O O . LYS A 1 100 ? 6.913 -2.014 12.706 1.00 77.44 100 LYS A O 1
ATOM 797 N N . LEU A 1 101 ? 4.980 -1.152 11.908 1.00 76.31 101 LEU A N 1
ATOM 798 C CA . LEU A 1 101 ? 5.130 -1.623 10.531 1.00 76.31 101 LEU A CA 1
ATOM 799 C C . LEU A 1 10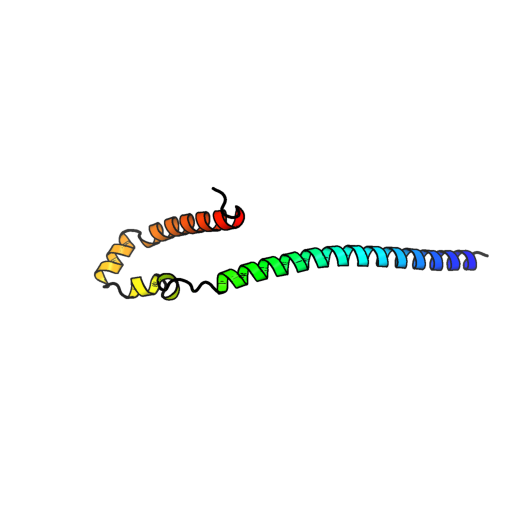1 ? 6.324 -0.937 9.849 1.00 76.31 101 LEU A C 1
ATOM 801 O O . LEU A 1 101 ? 7.196 -1.607 9.306 1.00 76.31 101 LEU A O 1
ATOM 805 N N . PHE A 1 102 ? 6.403 0.394 9.935 1.00 75.56 102 PHE A N 1
ATOM 806 C CA . PHE A 1 102 ? 7.456 1.169 9.272 1.00 75.56 102 PHE A CA 1
ATOM 807 C C . PHE A 1 102 ? 8.820 1.094 9.969 1.00 75.56 102 PHE A C 1
ATOM 809 O O . PHE A 1 102 ? 9.843 1.226 9.305 1.00 75.56 102 PHE A O 1
ATOM 816 N N . THR A 1 103 ? 8.869 0.870 11.286 1.00 77.06 103 THR A N 1
ATOM 817 C CA . THR A 1 103 ? 10.132 0.746 12.037 1.00 77.06 103 THR A CA 1
ATOM 818 C C . THR A 1 103 ? 10.606 -0.698 12.203 1.00 77.06 103 THR A C 1
ATOM 820 O O . THR A 1 103 ? 11.500 -0.946 13.011 1.00 77.06 103 THR A O 1
ATOM 823 N N . ILE A 1 104 ? 10.023 -1.659 11.469 1.00 69.94 104 ILE A N 1
ATOM 824 C CA . ILE A 1 104 ? 10.387 -3.091 11.509 1.00 69.94 104 ILE A CA 1
ATOM 825 C C . ILE A 1 104 ? 10.426 -3.609 12.965 1.00 69.94 104 ILE A C 1
ATOM 827 O O . ILE A 1 104 ? 11.307 -4.354 13.384 1.00 69.94 104 ILE A O 1
ATOM 831 N N . GLY A 1 105 ? 9.486 -3.147 13.794 1.00 56.72 105 GLY A N 1
ATOM 832 C CA . GLY A 1 105 ? 9.375 -3.567 15.191 1.00 56.72 105 GLY A CA 1
ATOM 833 C C . GLY A 1 105 ? 10.478 -3.095 16.150 1.00 56.72 105 GLY A C 1
ATOM 834 O O . GLY A 1 105 ? 10.475 -3.547 17.294 1.00 56.72 105 GLY A O 1
ATOM 835 N N . GLN A 1 106 ? 11.384 -2.194 15.754 1.00 66.88 106 GLN A N 1
ATOM 836 C CA . GLN A 1 106 ? 12.403 -1.659 16.668 1.00 66.88 106 GLN A CA 1
ATOM 837 C C . GLN A 1 106 ? 11.824 -0.578 17.602 1.00 66.88 106 GLN A C 1
ATOM 839 O O . GLN A 1 106 ? 11.080 0.300 17.146 1.00 66.88 106 GLN A O 1
ATOM 844 N N . TRP A 1 107 ? 12.141 -0.698 18.901 1.00 61.88 107 TRP A N 1
ATOM 845 C CA . TRP A 1 107 ? 11.743 0.189 20.008 1.00 61.88 107 TRP A CA 1
ATOM 846 C C . TRP A 1 107 ? 12.912 1.040 20.486 1.00 61.88 107 TRP A C 1
ATOM 848 O O . TRP A 1 107 ? 13.998 0.456 20.698 1.00 61.88 107 TRP A O 1
#

Sequence (107 aa):
MTAIKQWFKDLWNGFVEWLVEVVILILTFLKDIVLTLFELLLDGVAYMFELISPPEFLATGLGSLFSALPDSLSYFLMQSGLAEGLSIYGAGVTFRLLRKLFTIGQW

Radius of gyration: 30.63 Å; chains: 1; bounding box: 59×32×83 Å

Organism: NCBI:txid2740584

Foldseek 3Di:
DVVVVVVVVVVVVVVVVVVVVVVVVVVVVVVVVVVVVVVVVVVVVVVVVVVPDDPVCVVCDVVNVLVPDDPVVNVVCVVVCVVVVVVVVVVVVVVVVVVCVVVVNDD

pLDDT: mean 84.08, std 9.38, range [56.72, 96.12]

Secondary structure (DSSP, 8-state):
-HHHHHHHHHHHHHHHHHHHHHHHHHHHHHHHHHHHHHHHHHHHHHHHHHTSPPPHHHHHHHHHHHHTS-HHHHHHHHHTTHHHHHHHHHHHHHHHHHHHHHTTT--